Protein AF-A0A7S1E7E6-F1 (afdb_monomer_lite)

InterPro domains:
  IPR008217 Ccc1 family [PF01988] (4-91)

Organism: NCBI:txid33649

pLDDT: mean 84.52, std 9.3, range [54.88, 95.56]

Secondary structure (DSSP, 8-state):
-HHHHHHHHHHHHHHHHHHHHHHHHHHHHHHH-TT--HHHHHHHHHHHHHHHHHHHHHHHHHHTT--HHHHHHHHHHHHHHHHHHHHHHHHHHHHHH--

Radius of gyration: 17.07 Å; chains: 1; bounding box: 40×34×49 Å

Foldseek 3Di:
DVVVVVVVVVVVVVCVVLVCQLVVLLVVVCVVPVPDDPVVSVVSSLVSVLVSQLVVQLVVCVVVVHDSRVSSVVSSVVVVVVVVVVVVVVVVVVVVVVD

Sequence (99 aa):
VAESFREGLIMFSSFAFFGSLPILGYVVFPSLFPQMSDNQLFGCACAVTGCVLFLLGSVKSTLCASNWFTSGVETLLLGGACATVAYTIGQIIKEYVET

Structure (mmCIF, N/CA/C/O backbone):
data_AF-A0A7S1E7E6-F1
#
_entry.id   AF-A0A7S1E7E6-F1
#
loop_
_atom_site.group_PDB
_atom_site.id
_atom_site.type_symbol
_atom_site.label_atom_id
_atom_site.label_alt_id
_atom_site.label_comp_id
_atom_site.label_asym_id
_atom_site.label_entity_id
_atom_site.label_seq_id
_atom_site.pdbx_PDB_ins_code
_atom_site.Cartn_x
_atom_site.Cartn_y
_atom_site.Cartn_z
_atom_site.occupancy
_atom_site.B_iso_or_equiv
_atom_site.auth_seq_id
_atom_site.auth_comp_id
_atom_site.auth_asym_id
_atom_site.auth_atom_id
_atom_site.pdbx_PDB_model_num
ATOM 1 N N . VAL A 1 1 ? -6.099 -18.067 25.131 1.00 64.44 1 VAL A N 1
ATOM 2 C CA . VAL A 1 1 ? -5.661 -18.743 23.882 1.00 64.44 1 VAL A CA 1
ATOM 3 C C . VAL A 1 1 ? -6.728 -18.666 22.794 1.00 64.44 1 VAL A C 1
ATOM 5 O O . VAL A 1 1 ? -6.410 -18.179 21.720 1.00 64.44 1 VAL A O 1
ATOM 8 N N . ALA A 1 2 ? -7.983 -19.064 23.062 1.00 73.94 2 ALA A N 1
ATOM 9 C CA . ALA A 1 2 ? -9.079 -18.952 22.085 1.00 73.94 2 ALA A CA 1
ATOM 10 C C . ALA A 1 2 ? -9.339 -17.502 21.615 1.00 73.94 2 ALA A C 1
ATOM 12 O O . ALA A 1 2 ? -9.427 -17.259 20.416 1.00 73.94 2 ALA A O 1
ATOM 13 N N . GLU A 1 3 ? -9.356 -16.539 22.544 1.00 81.81 3 GLU A N 1
ATOM 14 C CA . GLU A 1 3 ? -9.510 -15.104 22.23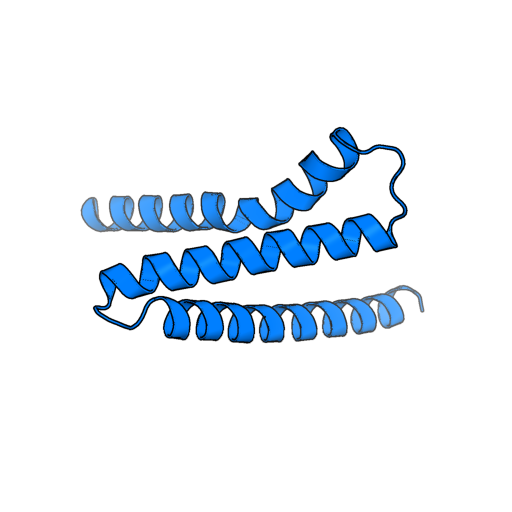7 1.00 81.81 3 GLU A CA 1
ATOM 15 C C . GLU A 1 3 ? -8.380 -14.581 21.325 1.00 81.81 3 GLU A C 1
ATOM 17 O O . GLU A 1 3 ? -8.633 -13.974 20.288 1.00 81.81 3 GLU A O 1
ATOM 22 N N . SER A 1 4 ? -7.125 -14.917 21.643 1.00 89.62 4 SER A N 1
ATOM 23 C CA . SER A 1 4 ? -5.944 -14.489 20.877 1.00 89.62 4 SER A CA 1
ATOM 24 C C . SER A 1 4 ? -5.907 -15.073 19.461 1.00 89.62 4 SER A C 1
ATOM 26 O O . SER A 1 4 ? -5.464 -14.411 18.526 1.00 89.62 4 SER A O 1
ATOM 28 N N . PHE A 1 5 ? -6.387 -16.308 19.281 1.00 93.06 5 PHE A N 1
ATOM 29 C CA . PHE A 1 5 ? -6.474 -16.926 17.958 1.00 93.06 5 PHE A CA 1
ATOM 30 C C . PHE A 1 5 ? -7.487 -16.200 17.064 1.00 93.06 5 PHE A C 1
ATOM 32 O O . PHE A 1 5 ? -7.226 -15.971 15.883 1.00 93.06 5 PHE A O 1
ATOM 39 N N . ARG A 1 6 ? -8.623 -15.782 17.636 1.00 92.19 6 ARG A N 1
ATOM 40 C CA . ARG A 1 6 ? -9.646 -15.009 16.925 1.00 92.19 6 ARG A CA 1
ATOM 41 C C . ARG A 1 6 ? -9.116 -13.646 16.482 1.00 92.19 6 ARG A C 1
ATOM 43 O O . ARG A 1 6 ? -9.302 -13.282 15.324 1.00 92.19 6 ARG A O 1
ATOM 50 N N . GLU A 1 7 ? -8.433 -12.919 17.362 1.00 93.00 7 GLU A N 1
ATOM 51 C CA . GLU A 1 7 ? -7.823 -11.626 17.018 1.00 93.00 7 GLU A CA 1
ATOM 52 C C . GLU A 1 7 ? -6.757 -11.763 15.925 1.00 93.00 7 GLU A C 1
ATOM 54 O O . GLU A 1 7 ? -6.766 -11.002 14.955 1.00 93.00 7 GLU A O 1
ATOM 59 N N . GLY A 1 8 ? -5.892 -12.779 16.028 1.00 93.62 8 GLY A N 1
ATOM 60 C CA . GLY A 1 8 ? -4.889 -13.073 15.006 1.00 93.62 8 GLY A CA 1
ATOM 61 C C . GLY A 1 8 ? -5.512 -13.354 13.636 1.00 93.62 8 GLY A C 1
ATOM 62 O O . GLY A 1 8 ? -5.063 -12.804 12.629 1.00 93.62 8 GLY A O 1
ATOM 63 N N . LEU A 1 9 ? -6.592 -14.141 13.5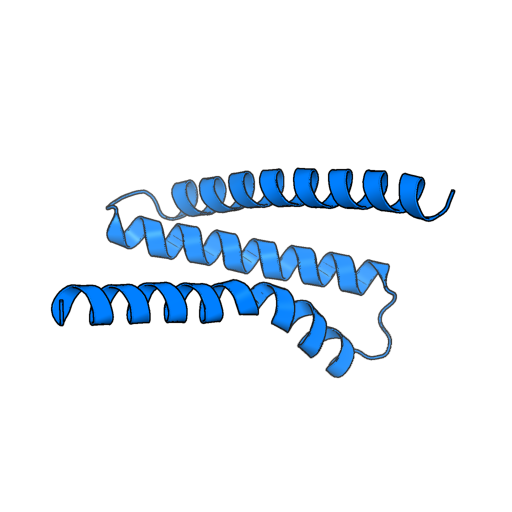94 1.00 94.81 9 LEU A N 1
ATOM 64 C CA . LEU A 1 9 ? -7.312 -14.438 12.355 1.00 94.81 9 LEU A CA 1
ATOM 65 C C . LEU A 1 9 ? -7.944 -13.181 11.734 1.00 94.81 9 LEU A C 1
ATOM 67 O O . LEU A 1 9 ? -7.899 -13.013 10.514 1.00 94.81 9 LEU A O 1
ATOM 71 N N . ILE A 1 10 ? -8.498 -12.283 12.556 1.00 93.69 10 ILE A N 1
ATOM 72 C CA . ILE A 1 10 ? -9.094 -11.017 12.099 1.00 93.69 10 ILE A CA 1
ATOM 73 C C . ILE A 1 10 ? -8.021 -10.087 11.520 1.00 93.69 10 ILE A C 1
ATOM 75 O O . ILE A 1 10 ? -8.213 -9.537 10.433 1.00 93.69 10 ILE A O 1
ATOM 79 N N . MET A 1 11 ? -6.884 -9.938 12.205 1.00 92.38 11 MET A N 1
ATOM 80 C CA . MET A 1 11 ? -5.753 -9.123 11.746 1.00 92.38 11 MET A CA 1
ATOM 81 C C . MET A 1 11 ? -5.169 -9.650 10.434 1.00 92.38 11 MET A C 1
ATOM 83 O O . MET A 1 11 ? -4.984 -8.881 9.491 1.00 92.38 11 MET A O 1
ATOM 87 N N . PHE A 1 12 ? -4.936 -10.962 10.348 1.00 93.56 12 PHE A N 1
ATOM 88 C CA . PHE A 1 12 ? -4.436 -11.605 9.135 1.00 93.56 12 PHE A CA 1
ATOM 89 C C . PHE A 1 12 ? -5.397 -11.417 7.958 1.00 93.56 12 PHE A C 1
ATOM 91 O O . PHE A 1 12 ? -4.982 -10.983 6.885 1.00 93.56 12 PHE A O 1
ATOM 98 N N . SER A 1 13 ? -6.689 -11.684 8.168 1.00 93.81 13 SER A N 1
ATOM 99 C CA . SER A 1 13 ? -7.701 -11.572 7.111 1.00 93.81 13 SER A CA 1
ATOM 100 C C . SER A 1 13 ? -7.860 -10.128 6.633 1.00 93.81 13 SER A C 1
ATOM 102 O O . SER A 1 13 ? -7.949 -9.882 5.432 1.00 93.81 13 SER A O 1
ATOM 104 N N . SER A 1 14 ? -7.831 -9.164 7.558 1.00 90.81 14 SER A N 1
ATOM 105 C CA . SER A 1 14 ? -7.874 -7.736 7.227 1.00 90.81 14 SER A CA 1
ATOM 106 C C . SER A 1 14 ? -6.645 -7.322 6.417 1.00 90.81 14 SER A C 1
ATOM 108 O O . SER A 1 14 ? -6.785 -6.678 5.380 1.00 90.81 14 SER A O 1
ATOM 110 N N . PHE A 1 15 ? -5.445 -7.733 6.839 1.00 88.56 15 PHE A N 1
ATOM 111 C CA . PHE A 1 15 ? -4.211 -7.434 6.115 1.00 88.56 15 PHE A CA 1
ATOM 112 C C . PHE A 1 15 ? -4.201 -8.051 4.712 1.00 88.56 15 PHE A C 1
ATOM 114 O O . PHE A 1 15 ? -3.872 -7.365 3.750 1.00 88.56 15 PHE A O 1
ATOM 121 N N . ALA A 1 16 ? -4.611 -9.315 4.575 1.00 90.94 16 ALA A N 1
ATOM 122 C CA . ALA A 1 16 ? -4.687 -9.993 3.285 1.00 90.94 16 ALA A CA 1
ATOM 123 C C . ALA A 1 16 ? -5.688 -9.310 2.340 1.00 90.94 16 ALA A C 1
ATOM 125 O O . ALA A 1 16 ? -5.369 -9.055 1.180 1.00 90.94 16 ALA A O 1
ATO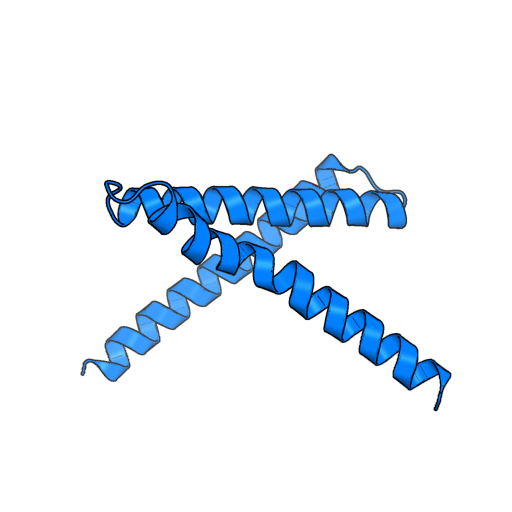M 126 N N . PHE A 1 17 ? -6.878 -8.959 2.839 1.00 88.94 17 PHE A N 1
ATOM 127 C CA . PHE A 1 17 ? -7.905 -8.298 2.039 1.00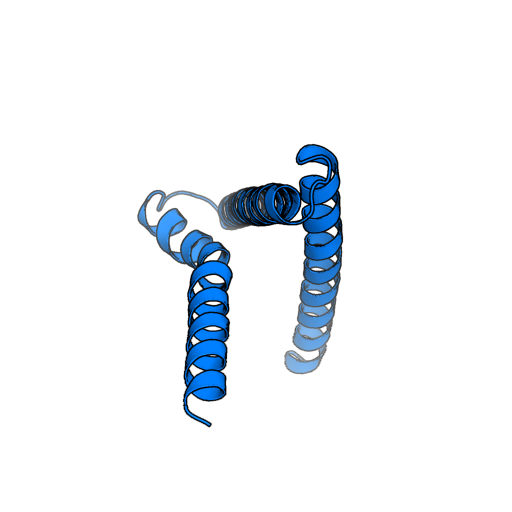 88.94 17 PHE A CA 1
ATOM 128 C C . PHE A 1 17 ? -7.464 -6.897 1.599 1.00 88.94 17 PHE A C 1
ATOM 130 O O . PHE A 1 17 ? -7.378 -6.626 0.401 1.00 88.94 17 PHE A O 1
ATOM 137 N N . PHE A 1 18 ? -7.108 -6.020 2.542 1.00 84.19 18 PHE A N 1
ATOM 138 C CA . PHE A 1 18 ? -6.716 -4.645 2.222 1.00 84.19 18 PHE A CA 1
ATOM 139 C C . PHE A 1 18 ? -5.377 -4.564 1.476 1.00 84.19 18 PHE A C 1
ATOM 141 O O . PHE A 1 18 ? -5.228 -3.725 0.590 1.00 84.19 18 PHE A O 1
ATOM 148 N N . GLY A 1 19 ? -4.430 -5.460 1.765 1.00 83.38 19 GLY A N 1
ATOM 149 C CA . GLY A 1 19 ? -3.152 -5.564 1.058 1.00 83.38 19 GLY A CA 1
ATOM 150 C C . GLY A 1 19 ? -3.277 -6.103 -0.370 1.00 83.38 19 GLY A C 1
ATOM 151 O O . GLY A 1 19 ? -2.416 -5.826 -1.201 1.00 83.38 19 GLY A O 1
ATOM 152 N N . SER A 1 20 ? -4.360 -6.820 -0.691 1.00 85.00 20 SER A N 1
ATOM 153 C CA . SER A 1 20 ? -4.624 -7.296 -2.055 1.00 85.00 20 SER A CA 1
ATOM 154 C C . SER A 1 20 ? -5.208 -6.224 -2.985 1.00 85.00 20 SER A C 1
ATOM 156 O O . SER A 1 20 ? -5.081 -6.353 -4.201 1.00 85.00 20 SER A O 1
ATOM 158 N N . LEU A 1 21 ? -5.804 -5.149 -2.450 1.00 82.12 21 LEU A N 1
ATOM 159 C CA . LEU A 1 21 ? -6.453 -4.101 -3.253 1.00 82.12 21 LEU A CA 1
ATOM 160 C C . LEU A 1 21 ? -5.502 -3.401 -4.249 1.00 82.12 21 LEU A C 1
ATOM 162 O O . LEU A 1 21 ? -5.887 -3.259 -5.411 1.00 82.12 21 LEU A O 1
ATOM 166 N N . PRO A 1 22 ? -4.264 -3.010 -3.878 1.00 73.69 22 PRO A N 1
ATOM 167 C CA . PRO A 1 22 ? -3.309 -2.449 -4.839 1.00 73.69 22 PRO A CA 1
ATOM 168 C C . PRO A 1 22 ? -2.902 -3.457 -5.924 1.00 73.69 22 PRO A C 1
ATOM 170 O O . PRO A 1 22 ? -2.776 -3.098 -7.092 1.00 73.69 22 PRO A O 1
ATOM 173 N N . ILE A 1 23 ? -2.748 -4.734 -5.552 1.00 76.69 23 ILE A N 1
ATOM 174 C CA . ILE A 1 23 ? -2.349 -5.818 -6.464 1.00 76.69 23 ILE A CA 1
ATOM 175 C C . ILE A 1 23 ? -3.466 -6.113 -7.470 1.00 76.69 23 ILE A C 1
ATOM 177 O O . ILE A 1 23 ? -3.199 -6.294 -8.656 1.00 76.69 23 ILE A O 1
ATOM 181 N N . LEU A 1 24 ? -4.726 -6.091 -7.025 1.00 74.50 24 LEU A N 1
ATOM 182 C CA . LEU A 1 24 ? -5.894 -6.214 -7.896 1.00 74.50 24 LEU A CA 1
ATOM 183 C C . LEU A 1 24 ? -5.929 -5.114 -8.961 1.00 74.50 24 LEU A C 1
ATOM 185 O O . LEU A 1 24 ? -6.319 -5.394 -10.091 1.00 74.50 24 LEU A O 1
ATOM 189 N N . GLY A 1 25 ? -5.447 -3.906 -8.652 1.00 73.50 25 GLY A N 1
ATOM 190 C CA . GLY A 1 25 ? -5.244 -2.855 -9.651 1.00 73.50 25 GLY A CA 1
ATOM 191 C C . GLY A 1 25 ? -4.354 -3.317 -10.814 1.00 73.50 25 GLY A C 1
ATOM 192 O O . GLY A 1 25 ? -4.676 -3.098 -11.975 1.00 73.50 25 GLY A O 1
ATOM 193 N N . TYR A 1 26 ? -3.287 -4.059 -10.535 1.00 70.00 26 TYR A N 1
ATOM 194 C CA . TYR A 1 26 ? -2.398 -4.579 -11.575 1.00 70.00 26 TYR A CA 1
ATOM 195 C C . TYR A 1 26 ? -2.942 -5.802 -12.327 1.00 70.00 26 TYR A C 1
ATOM 197 O O . TYR A 1 26 ? -2.457 -6.104 -13.410 1.00 70.00 26 TYR A O 1
ATOM 205 N N . VAL A 1 27 ? -3.943 -6.506 -11.792 1.00 74.12 27 VAL A N 1
ATOM 206 C CA . VAL A 1 27 ? -4.541 -7.695 -12.432 1.00 74.12 27 VAL A CA 1
ATOM 207 C C . VAL A 1 27 ? -5.786 -7.334 -13.250 1.00 74.12 27 VAL A C 1
ATOM 209 O O . VAL A 1 27 ? -5.992 -7.847 -14.352 1.00 74.12 27 VAL A O 1
ATOM 212 N N . VAL A 1 28 ? -6.620 -6.433 -12.728 1.00 71.44 28 VAL A N 1
ATOM 213 C CA . VAL A 1 28 ? -7.930 -6.080 -13.300 1.00 71.44 28 VAL A CA 1
ATOM 214 C C . VAL A 1 28 ? -7.809 -5.039 -14.416 1.00 71.44 28 VAL A C 1
ATOM 216 O O . VAL A 1 28 ? -8.512 -5.121 -15.419 1.00 71.44 28 VAL A O 1
ATOM 219 N N . PHE A 1 29 ? -6.900 -4.068 -14.299 1.00 68.56 29 PHE A N 1
ATOM 220 C CA . PHE A 1 29 ? -6.752 -3.035 -15.330 1.00 68.56 29 PHE A CA 1
ATOM 221 C C . PHE A 1 29 ? -6.221 -3.550 -16.677 1.00 68.56 29 PHE A C 1
ATOM 223 O O . PHE A 1 29 ? -6.836 -3.216 -17.691 1.00 68.56 29 PHE A O 1
ATOM 230 N N . PRO A 1 30 ? -5.167 -4.387 -16.748 1.00 67.75 30 PRO A N 1
ATOM 231 C CA . PRO A 1 30 ? -4.717 -4.922 -18.035 1.00 67.75 30 PRO A CA 1
ATOM 232 C C . PRO A 1 30 ? -5.713 -5.902 -18.669 1.00 67.75 30 PRO A C 1
ATOM 234 O O . PRO A 1 30 ? -5.735 -6.038 -19.889 1.00 67.75 30 PRO A O 1
ATOM 237 N N . SER A 1 31 ? -6.569 -6.554 -17.874 1.00 66.81 31 SER A N 1
ATOM 238 C CA . SER A 1 31 ? -7.624 -7.435 -18.396 1.00 66.81 31 SER A CA 1
ATOM 239 C C . SER A 1 31 ? -8.837 -6.669 -18.944 1.00 66.81 31 SER A C 1
ATOM 241 O O . SER A 1 31 ? -9.482 -7.151 -19.873 1.00 66.81 31 SER A O 1
ATOM 243 N N . LEU A 1 32 ? -9.124 -5.464 -18.437 1.00 66.25 32 LEU A N 1
ATOM 244 C CA . LEU A 1 32 ? -10.182 -4.585 -18.957 1.00 66.25 32 LEU A CA 1
ATOM 245 C C . LEU A 1 32 ? -9.712 -3.670 -20.101 1.00 66.25 32 LEU A C 1
ATOM 247 O O . LEU A 1 32 ? -10.509 -3.333 -20.975 1.00 66.25 32 LEU A O 1
ATOM 251 N N . PHE A 1 33 ? -8.433 -3.280 -20.118 1.00 66.19 33 PHE A N 1
ATOM 252 C CA . PHE A 1 33 ? -7.869 -2.345 -21.099 1.00 66.19 33 PHE A CA 1
ATOM 253 C C . PHE A 1 33 ? -6.571 -2.881 -21.734 1.00 66.19 33 PHE A C 1
ATOM 255 O O . PHE A 1 33 ? -5.485 -2.373 -21.452 1.00 66.19 33 PHE A O 1
ATOM 262 N N . PRO A 1 34 ? -6.663 -3.863 -22.649 1.00 65.31 34 PRO A N 1
ATOM 263 C CA . PRO A 1 34 ? -5.496 -4.513 -23.259 1.00 65.31 34 PRO A CA 1
ATOM 264 C C . PRO A 1 34 ? -4.668 -3.627 -24.215 1.00 65.31 34 PRO A C 1
ATOM 266 O O . PRO A 1 34 ? -3.651 -4.081 -24.726 1.00 65.31 34 PRO A O 1
ATOM 269 N N . GLN A 1 35 ? -5.082 -2.382 -24.487 1.00 64.94 35 GLN A N 1
ATOM 270 C CA . GLN A 1 35 ? -4.386 -1.449 -25.394 1.00 64.94 35 GLN A CA 1
ATOM 271 C C . GLN A 1 35 ? -3.610 -0.322 -24.684 1.00 64.94 35 GLN A C 1
ATOM 273 O O . GLN A 1 35 ? -3.095 0.570 -25.357 1.00 64.94 35 GLN A O 1
ATOM 278 N N . MET A 1 36 ? -3.532 -0.309 -23.348 1.00 64.06 36 MET A N 1
ATOM 279 C CA . MET A 1 36 ? -2.801 0.745 -22.631 1.00 64.06 36 MET A CA 1
ATOM 280 C C . MET A 1 36 ? -1.293 0.481 -22.577 1.00 64.06 36 MET A C 1
ATOM 282 O O . MET A 1 36 ? -0.856 -0.638 -22.331 1.00 64.06 36 MET A O 1
ATOM 286 N N . SER A 1 37 ? -0.502 1.539 -22.771 1.00 75.44 37 SER A N 1
ATOM 287 C CA . SER A 1 37 ? 0.955 1.512 -22.585 1.00 75.44 37 SER A CA 1
ATOM 288 C C . SER A 1 37 ? 1.319 1.321 -21.105 1.00 75.44 37 SER A C 1
ATOM 290 O O . SER A 1 37 ? 0.608 1.822 -20.230 1.00 75.44 37 SER A O 1
ATOM 292 N N . ASP A 1 38 ? 2.458 0.680 -20.818 1.00 73.88 38 ASP A N 1
ATOM 293 C CA . ASP A 1 38 ? 2.965 0.424 -19.456 1.00 73.88 38 ASP A CA 1
ATOM 294 C C . ASP A 1 38 ? 2.958 1.673 -18.555 1.00 73.88 38 ASP A C 1
ATOM 296 O O . ASP A 1 38 ? 2.604 1.607 -17.378 1.00 73.88 38 ASP A O 1
ATOM 300 N N . ASN A 1 39 ? 3.261 2.846 -19.124 1.00 77.50 39 ASN A N 1
ATOM 301 C CA . ASN A 1 39 ? 3.245 4.122 -18.401 1.00 77.50 39 ASN A CA 1
ATOM 302 C C . ASN A 1 39 ? 1.836 4.530 -17.938 1.00 77.50 39 ASN A C 1
ATOM 304 O O . ASN A 1 39 ? 1.663 5.076 -16.847 1.00 77.50 39 ASN A O 1
ATOM 308 N N . GLN A 1 40 ? 0.818 4.271 -18.762 1.00 78.25 40 GLN A N 1
ATOM 309 C CA . GLN A 1 40 ? -0.577 4.564 -18.423 1.00 78.25 40 GLN A CA 1
ATOM 310 C C . GLN A 1 40 ? -1.094 3.587 -17.366 1.00 78.25 40 GLN A C 1
ATOM 312 O O . GLN A 1 40 ? -1.812 3.991 -16.450 1.00 78.25 40 GLN A O 1
ATOM 317 N N . LEU A 1 41 ? -0.677 2.322 -17.459 1.00 77.62 41 LEU A N 1
ATOM 318 C CA . LEU A 1 41 ? -1.025 1.285 -16.496 1.00 77.62 41 LEU A CA 1
ATOM 319 C C . LEU A 1 41 ? -0.444 1.598 -15.109 1.00 77.62 41 LEU A C 1
ATOM 321 O O . LEU A 1 41 ? -1.162 1.546 -14.110 1.00 77.62 41 LEU A O 1
ATOM 325 N N . PHE A 1 42 ? 0.822 2.026 -15.060 1.00 80.44 42 PHE A N 1
ATOM 326 C CA . PHE A 1 42 ? 1.473 2.482 -13.833 1.00 80.44 42 PHE A CA 1
ATOM 327 C C . PHE A 1 42 ? 0.761 3.695 -13.218 1.00 80.44 42 PHE A C 1
ATOM 329 O O . PHE A 1 42 ? 0.447 3.687 -12.028 1.00 80.44 42 PHE A O 1
ATOM 336 N N . GLY A 1 43 ? 0.429 4.708 -14.028 1.00 83.12 43 GLY A N 1
ATOM 337 C CA . GLY A 1 43 ? -0.309 5.884 -13.557 1.00 83.12 43 GLY A CA 1
ATOM 338 C C . GLY A 1 43 ? -1.681 5.531 -12.973 1.00 83.12 43 GLY A C 1
ATOM 339 O O . GLY A 1 43 ? -2.067 6.049 -11.923 1.00 83.12 43 GLY A O 1
ATOM 340 N N . CYS A 1 44 ? -2.396 4.599 -13.604 1.00 81.44 44 CYS A N 1
ATOM 341 C CA . CYS A 1 44 ? -3.682 4.125 -13.109 1.00 81.44 44 CYS A CA 1
ATOM 342 C C . CYS A 1 44 ? -3.541 3.346 -11.791 1.00 81.44 44 CYS A C 1
ATOM 344 O O . CYS A 1 44 ? -4.275 3.608 -10.837 1.00 81.44 44 CYS A O 1
ATOM 346 N N . ALA A 1 45 ? -2.543 2.463 -11.688 1.00 80.81 45 ALA A N 1
ATOM 347 C CA . ALA A 1 45 ? -2.243 1.733 -10.458 1.00 80.81 45 ALA A CA 1
ATOM 348 C C . ALA A 1 45 ? -1.891 2.679 -9.293 1.00 80.81 45 ALA A C 1
ATOM 350 O O . ALA A 1 45 ? -2.367 2.482 -8.171 1.00 80.81 45 ALA A O 1
ATOM 351 N N . CYS A 1 46 ? -1.124 3.744 -9.552 1.00 85.25 46 CYS A N 1
ATOM 352 C CA . CYS A 1 46 ? -0.848 4.790 -8.566 1.00 85.25 46 CYS A CA 1
ATOM 353 C C . CYS A 1 46 ? -2.126 5.508 -8.113 1.00 85.25 46 CYS A C 1
ATOM 355 O O . CYS A 1 46 ? -2.317 5.696 -6.911 1.00 85.25 46 CYS A O 1
ATOM 357 N N . ALA A 1 47 ? -3.018 5.869 -9.041 1.00 87.38 47 ALA A N 1
ATOM 358 C CA . ALA A 1 47 ? -4.283 6.527 -8.713 1.00 87.38 47 ALA A CA 1
ATOM 359 C C . ALA A 1 47 ? -5.186 5.634 -7.846 1.00 87.38 47 ALA A C 1
ATOM 361 O O . ALA A 1 47 ? -5.691 6.078 -6.816 1.00 87.38 47 ALA A O 1
ATOM 362 N N . VAL A 1 48 ? -5.326 4.356 -8.210 1.00 85.19 48 VAL A N 1
ATOM 363 C CA . VAL A 1 48 ? -6.105 3.369 -7.444 1.00 85.19 48 VAL A CA 1
ATOM 364 C C . VAL A 1 48 ? -5.520 3.179 -6.049 1.00 85.19 48 VAL A C 1
ATOM 366 O O . VAL A 1 48 ? -6.252 3.237 -5.064 1.00 85.19 48 VAL A O 1
ATOM 369 N N . THR A 1 49 ? -4.200 3.015 -5.946 1.00 88.00 49 THR A N 1
ATOM 370 C CA . THR A 1 49 ? -3.513 2.873 -4.655 1.00 88.00 49 THR A CA 1
ATOM 371 C C . THR A 1 49 ? -3.715 4.114 -3.789 1.00 88.00 49 THR A C 1
ATOM 373 O O . THR A 1 49 ? -4.024 3.992 -2.605 1.00 88.00 49 THR A O 1
ATOM 376 N N . GLY A 1 50 ? -3.623 5.309 -4.378 1.00 89.38 50 GLY A N 1
ATOM 377 C CA . GLY A 1 50 ? -3.901 6.565 -3.687 1.00 89.38 50 GLY A CA 1
ATOM 378 C C . GLY A 1 50 ? -5.337 6.644 -3.165 1.00 89.38 50 GLY A C 1
ATOM 379 O O . GLY A 1 50 ? -5.548 6.958 -1.994 1.00 89.38 50 GLY A O 1
ATOM 380 N N . CYS A 1 51 ? -6.327 6.281 -3.987 1.00 89.44 51 CYS A N 1
ATOM 381 C CA . CYS A 1 51 ? -7.723 6.200 -3.556 1.00 89.44 51 CYS A CA 1
ATOM 382 C C . CYS A 1 51 ? -7.916 5.200 -2.408 1.00 89.44 51 CYS A C 1
ATOM 384 O O . CYS A 1 51 ? -8.595 5.520 -1.435 1.00 89.44 51 CYS A O 1
ATOM 386 N N . VAL A 1 52 ? -7.299 4.018 -2.483 1.00 88.25 52 VAL A N 1
ATOM 387 C CA . VAL A 1 52 ? -7.382 2.990 -1.433 1.00 88.25 52 VAL A CA 1
ATOM 388 C C . VAL A 1 52 ? -6.766 3.484 -0.122 1.00 88.25 52 VAL A C 1
ATOM 390 O O . VAL A 1 52 ? -7.399 3.347 0.924 1.00 88.25 52 VAL A O 1
ATOM 393 N N . LEU A 1 53 ? -5.579 4.101 -0.160 1.00 89.56 53 LEU A N 1
ATOM 394 C CA . LEU A 1 53 ? -4.915 4.658 1.027 1.00 89.56 53 LEU A CA 1
ATOM 395 C C . LEU A 1 53 ? -5.728 5.789 1.666 1.00 89.56 53 LEU A C 1
ATOM 397 O O . LEU A 1 53 ? -5.866 5.834 2.889 1.00 89.56 53 LEU A O 1
ATOM 401 N N . PHE A 1 54 ? -6.298 6.674 0.847 1.00 90.88 54 PHE A N 1
ATOM 402 C CA . PHE A 1 54 ? -7.148 7.757 1.330 1.00 90.88 54 PHE A CA 1
ATOM 403 C C . PHE A 1 54 ? -8.429 7.218 1.980 1.00 90.88 54 PHE A C 1
ATOM 405 O O . PHE A 1 54 ? -8.747 7.601 3.104 1.00 90.88 54 PHE A O 1
ATOM 412 N N . LEU A 1 55 ? -9.124 6.281 1.322 1.00 89.44 55 LEU A N 1
ATOM 413 C CA . LEU A 1 55 ? -10.333 5.645 1.856 1.00 89.44 55 LEU A CA 1
ATOM 414 C C . LEU A 1 55 ? -10.051 4.899 3.164 1.00 89.44 55 LEU A C 1
ATOM 416 O O . LEU A 1 55 ? -10.803 5.051 4.124 1.00 89.44 55 LEU A O 1
ATOM 420 N N . LEU A 1 56 ? -8.948 4.149 3.236 1.00 87.56 56 LEU A N 1
ATOM 421 C CA . LEU A 1 56 ? -8.496 3.499 4.469 1.00 87.56 56 LEU A CA 1
ATOM 422 C C . LEU A 1 56 ? -8.266 4.515 5.593 1.00 87.56 56 LEU A C 1
ATOM 424 O O . LEU A 1 56 ? -8.724 4.305 6.717 1.00 87.56 56 LEU A O 1
ATOM 428 N N . GLY A 1 57 ? -7.603 5.633 5.288 1.00 86.81 57 GLY A N 1
ATOM 429 C CA . GLY A 1 57 ? -7.383 6.718 6.243 1.00 86.81 57 GLY A CA 1
ATOM 430 C C . GLY A 1 57 ? -8.679 7.393 6.706 1.00 86.81 57 GLY A C 1
ATOM 431 O O . GLY A 1 57 ? -8.830 7.684 7.893 1.00 86.81 57 GLY A O 1
ATOM 432 N N . SER A 1 58 ? -9.652 7.584 5.811 1.00 88.06 58 SER A N 1
ATOM 433 C CA . SER A 1 58 ? -10.969 8.141 6.151 1.00 88.06 58 SER A CA 1
ATOM 434 C C . SER A 1 58 ? -11.806 7.192 7.015 1.00 88.06 58 SER A C 1
ATOM 436 O O . SER A 1 58 ? -12.405 7.625 7.999 1.00 88.06 58 SER A O 1
ATOM 438 N N . VAL A 1 59 ? -11.811 5.887 6.716 1.00 87.31 59 VAL A N 1
ATOM 439 C CA . VAL A 1 59 ? -12.495 4.881 7.552 1.00 87.31 59 VAL A CA 1
ATOM 440 C C . VAL A 1 59 ? -11.861 4.826 8.943 1.00 87.31 59 VAL A C 1
ATOM 442 O O . VAL A 1 59 ? -12.571 4.852 9.949 1.00 87.31 59 VAL A O 1
ATOM 445 N N . LYS A 1 60 ? -10.522 4.845 9.017 1.00 84.31 60 LYS A N 1
ATOM 446 C CA . LYS A 1 60 ? -9.787 4.922 10.287 1.00 84.31 60 LYS A CA 1
ATOM 447 C C . LYS A 1 60 ? -10.178 6.158 11.104 1.00 84.31 60 LYS A C 1
ATOM 449 O O . LYS A 1 60 ? -10.325 6.056 12.320 1.00 84.31 60 LYS A O 1
ATOM 454 N N . SER A 1 61 ? -10.384 7.310 10.465 1.00 86.31 61 SER A N 1
ATOM 455 C CA . SER A 1 61 ? -10.755 8.551 11.164 1.00 86.31 61 SER A CA 1
ATOM 456 C C . SER A 1 61 ? -12.083 8.431 11.917 1.00 86.31 61 SER A C 1
ATOM 458 O O . SER A 1 61 ? -12.226 9.009 12.995 1.00 86.31 61 SER A O 1
ATOM 460 N N . THR A 1 62 ? -13.033 7.667 11.365 1.00 82.88 62 THR A N 1
ATOM 461 C CA . THR A 1 62 ? -14.367 7.482 11.953 1.00 82.88 62 THR A CA 1
ATOM 462 C C . THR A 1 62 ? -14.273 6.700 13.265 1.00 82.88 62 THR A C 1
ATOM 464 O O . THR A 1 62 ? -15.018 6.969 14.202 1.00 82.88 62 THR A O 1
ATOM 467 N N . LEU A 1 63 ? -13.302 5.787 13.369 1.00 81.75 63 LEU A N 1
ATOM 468 C CA . LEU A 1 63 ? -13.021 5.026 14.589 1.00 81.75 63 LEU A CA 1
ATOM 469 C C . LEU A 1 63 ? -12.261 5.850 15.642 1.00 81.75 63 LEU A C 1
ATOM 471 O O . LEU A 1 63 ? -12.399 5.592 16.834 1.00 81.75 63 LEU A O 1
ATOM 475 N N . CYS A 1 64 ? -11.472 6.842 15.220 1.00 78.81 64 CYS A N 1
ATOM 476 C CA . CYS A 1 64 ? -10.639 7.667 16.104 1.00 78.81 64 CYS A CA 1
ATOM 477 C C . CYS A 1 64 ? -11.217 9.062 16.416 1.00 78.81 64 CYS A C 1
ATOM 479 O O . CYS A 1 64 ? -10.502 9.876 16.994 1.00 78.81 64 CYS A O 1
ATOM 481 N N . ALA A 1 65 ? -12.469 9.359 16.040 1.00 75.44 65 ALA A N 1
ATOM 482 C CA . ALA A 1 65 ? -13.107 10.674 16.222 1.00 75.44 65 ALA A CA 1
ATOM 483 C C . ALA A 1 65 ? -12.271 11.860 15.679 1.00 75.44 65 ALA A C 1
ATOM 485 O O . ALA A 1 65 ? -12.249 12.943 16.261 1.00 75.44 65 ALA A O 1
ATOM 486 N N . SER A 1 66 ? -11.576 11.648 14.556 1.00 79.44 66 SER A N 1
ATOM 487 C CA . SER A 1 66 ? -10.736 12.652 13.889 1.00 79.44 66 SER A CA 1
ATOM 488 C C . SER A 1 66 ? -11.327 13.074 12.539 1.00 79.44 66 SER A C 1
ATOM 490 O O . SER A 1 66 ? -12.139 12.358 11.941 1.00 79.44 66 SER A O 1
ATOM 492 N N . ASN A 1 67 ? -10.893 14.228 12.026 1.00 86.38 67 ASN A N 1
ATOM 493 C CA . ASN A 1 67 ? -11.305 14.746 10.724 1.00 86.38 67 ASN A CA 1
ATOM 494 C C . ASN A 1 67 ? -10.926 13.771 9.595 1.00 86.38 67 ASN A C 1
ATOM 496 O O . ASN A 1 67 ? -9.749 13.538 9.317 1.00 86.38 67 ASN A O 1
ATOM 500 N N . TRP A 1 68 ? -11.944 13.257 8.900 1.00 86.19 68 TRP A N 1
ATOM 501 C CA . TRP A 1 68 ? -11.839 12.274 7.811 1.00 86.19 68 TRP A CA 1
ATOM 502 C C . TRP A 1 68 ? -10.903 12.665 6.676 1.00 86.19 68 TRP A C 1
ATOM 504 O O . TRP A 1 68 ? -10.182 11.814 6.150 1.00 86.19 68 TRP A O 1
ATOM 514 N N . PHE A 1 69 ? -10.878 13.952 6.336 1.00 88.06 69 PHE A N 1
ATOM 515 C CA . PHE A 1 69 ? -10.001 14.470 5.299 1.00 88.06 69 PHE A CA 1
ATOM 516 C C . PHE A 1 69 ? -8.537 14.493 5.756 1.00 88.06 69 PHE A C 1
ATOM 518 O O . PHE A 1 69 ? -7.667 14.009 5.038 1.00 88.06 69 PHE A O 1
ATOM 525 N N . THR A 1 70 ? -8.260 14.979 6.970 1.00 88.19 70 THR A N 1
ATOM 526 C CA . THR A 1 70 ? -6.897 15.049 7.519 1.00 88.19 70 THR A CA 1
ATOM 527 C C . THR A 1 70 ? -6.292 13.657 7.663 1.00 88.19 70 THR A C 1
ATOM 529 O O . THR A 1 70 ? -5.213 13.414 7.134 1.00 88.19 70 THR A O 1
ATOM 532 N N . SER A 1 71 ? -7.014 12.714 8.275 1.00 89.50 71 SER A N 1
ATOM 533 C CA . SER A 1 71 ? -6.514 11.343 8.442 1.00 89.50 71 SER A CA 1
ATOM 534 C C . SER A 1 71 ? -6.363 10.590 7.115 1.00 89.50 71 SER A C 1
ATOM 536 O O . SER A 1 71 ? -5.445 9.779 6.969 1.00 89.50 71 SER A O 1
ATOM 538 N N . GLY A 1 72 ? -7.223 10.873 6.130 1.00 90.19 72 GLY A N 1
ATOM 539 C CA . GLY A 1 72 ? -7.077 10.373 4.761 1.00 90.19 72 GLY A CA 1
ATOM 540 C C . GLY A 1 72 ? -5.785 10.864 4.104 1.00 90.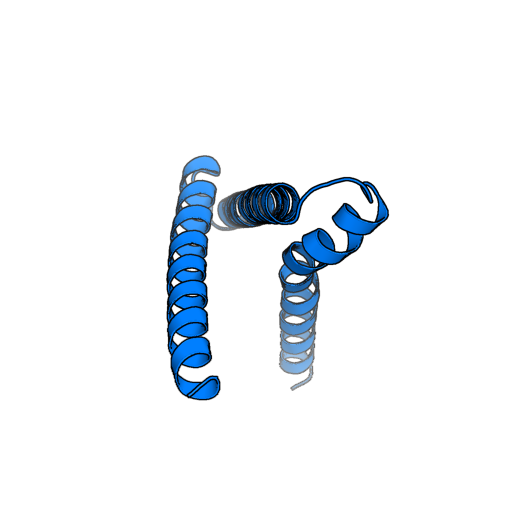19 72 GLY A C 1
ATOM 541 O O . GLY A 1 72 ? -5.001 10.055 3.606 1.00 90.19 72 GLY A O 1
ATOM 542 N N . VAL A 1 73 ? -5.526 12.175 4.156 1.00 93.12 73 VAL A N 1
ATOM 543 C CA . VAL A 1 73 ? -4.307 12.786 3.597 1.00 93.12 73 VAL A CA 1
ATOM 544 C C . VAL A 1 73 ? -3.049 12.316 4.331 1.00 93.12 73 VAL A C 1
ATOM 546 O O . VAL A 1 73 ? -2.071 11.978 3.673 1.00 93.12 73 VAL A O 1
ATOM 549 N N . GLU A 1 74 ? -3.060 12.225 5.663 1.00 92.69 74 GLU A N 1
ATOM 550 C CA . GLU A 1 74 ? -1.926 11.695 6.437 1.00 92.69 74 GLU A CA 1
ATOM 551 C C . GLU A 1 74 ? -1.571 10.267 6.011 1.00 92.69 74 GLU A C 1
ATOM 553 O O . GLU A 1 74 ? -0.404 9.957 5.775 1.00 92.69 74 GLU A O 1
ATOM 558 N N . THR A 1 75 ? -2.583 9.407 5.857 1.00 92.62 75 THR A N 1
ATOM 559 C CA . THR A 1 75 ? -2.386 8.010 5.442 1.00 92.62 75 THR A CA 1
ATOM 560 C C . THR A 1 75 ? -1.872 7.924 4.005 1.00 92.62 75 THR A C 1
ATOM 562 O O . THR A 1 75 ? -0.974 7.132 3.717 1.00 92.62 75 THR A O 1
ATOM 565 N N . LEU A 1 76 ? -2.389 8.771 3.111 1.00 93.19 76 LEU A N 1
ATOM 566 C CA . LEU A 1 76 ? -1.929 8.869 1.729 1.00 93.19 76 LEU A CA 1
ATOM 567 C C . LEU A 1 76 ? -0.466 9.325 1.641 1.00 93.19 76 LEU A C 1
ATOM 569 O O . LEU A 1 76 ? 0.315 8.717 0.914 1.00 93.19 76 LEU A O 1
ATOM 573 N N . LEU A 1 77 ? -0.083 10.367 2.385 1.00 94.81 77 LEU A N 1
ATOM 574 C CA . LEU A 1 77 ? 1.283 10.896 2.388 1.00 94.81 77 LEU A CA 1
ATOM 575 C C . LEU A 1 77 ? 2.275 9.893 2.980 1.00 94.81 77 LEU A C 1
ATOM 577 O O . LEU A 1 77 ? 3.340 9.677 2.404 1.00 94.81 77 LEU A O 1
ATOM 581 N N . LEU A 1 78 ? 1.915 9.245 4.091 1.00 94.06 78 LEU A N 1
ATOM 582 C CA . LEU A 1 78 ? 2.759 8.234 4.722 1.00 94.06 78 LEU A CA 1
ATOM 583 C C . LEU A 1 78 ? 2.945 7.019 3.803 1.00 94.06 78 LEU A C 1
ATOM 585 O O . LEU A 1 78 ? 4.070 6.581 3.577 1.00 94.06 78 LEU A O 1
ATOM 589 N N . GLY A 1 79 ? 1.856 6.515 3.213 1.00 92.06 79 GLY A N 1
ATOM 590 C CA . GLY A 1 79 ? 1.914 5.417 2.249 1.00 92.06 79 GLY A CA 1
ATOM 591 C C . GLY A 1 79 ? 2.693 5.785 0.983 1.00 92.06 79 GLY A C 1
ATOM 592 O O . GLY A 1 79 ? 3.483 4.979 0.497 1.00 92.06 79 GLY A O 1
ATOM 593 N N . GLY A 1 80 ? 2.541 7.018 0.492 1.00 92.75 80 GLY A N 1
ATOM 594 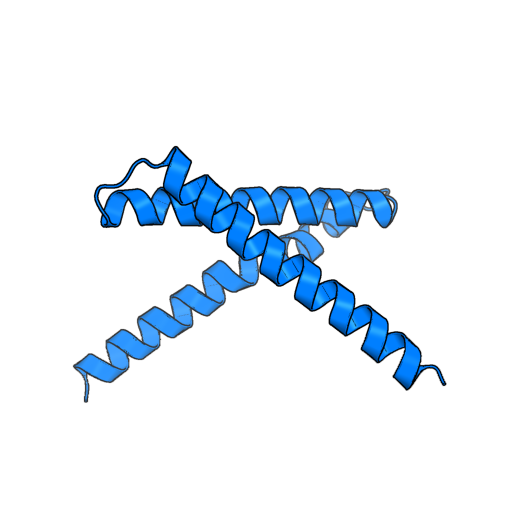C CA . GLY A 1 80 ? 3.318 7.554 -0.625 1.00 92.75 80 GLY A CA 1
ATOM 595 C C . GLY A 1 80 ? 4.817 7.600 -0.329 1.00 92.75 80 GLY A C 1
ATOM 596 O O . GLY A 1 80 ? 5.611 7.153 -1.152 1.00 92.75 80 GLY A O 1
ATOM 597 N N . ALA A 1 81 ? 5.211 8.054 0.864 1.00 95.31 81 ALA A N 1
ATOM 598 C CA . ALA A 1 81 ? 6.606 8.037 1.301 1.00 95.31 81 ALA A CA 1
ATOM 599 C C . ALA A 1 81 ? 7.166 6.607 1.409 1.00 95.31 81 ALA A C 1
ATOM 601 O O . ALA A 1 81 ? 8.291 6.343 0.992 1.00 95.31 81 ALA A O 1
ATOM 602 N N . CYS A 1 82 ? 6.383 5.650 1.913 1.00 93.06 82 CYS A N 1
ATOM 603 C CA . CYS A 1 82 ? 6.793 4.245 1.923 1.00 93.06 82 CYS A CA 1
ATOM 604 C C . CYS A 1 82 ? 6.973 3.689 0.501 1.00 93.06 82 CYS A C 1
ATOM 606 O O . CYS A 1 82 ? 7.937 2.970 0.240 1.00 93.06 82 CYS A O 1
ATOM 608 N N . ALA A 1 83 ? 6.074 4.036 -0.424 1.00 90.94 83 ALA A N 1
ATOM 609 C CA . ALA A 1 83 ? 6.135 3.584 -1.810 1.00 90.94 83 ALA A CA 1
ATOM 610 C C . ALA A 1 83 ? 7.359 4.140 -2.554 1.00 90.94 83 ALA A C 1
ATOM 612 O O . ALA A 1 83 ? 8.020 3.394 -3.276 1.00 90.94 83 ALA A O 1
ATOM 613 N N . THR A 1 84 ? 7.708 5.417 -2.356 1.00 93.00 84 THR A N 1
ATOM 614 C CA . THR A 1 84 ? 8.904 6.012 -2.976 1.00 93.00 84 THR A CA 1
ATOM 615 C C . THR A 1 84 ? 10.187 5.372 -2.457 1.00 93.00 84 THR A C 1
ATOM 617 O O . THR A 1 84 ? 11.075 5.053 -3.250 1.00 93.00 84 THR A O 1
ATOM 620 N N . VAL A 1 85 ? 10.272 5.112 -1.149 1.00 95.56 85 VAL A N 1
ATOM 621 C CA . VAL A 1 85 ? 11.402 4.389 -0.547 1.00 95.56 85 VAL A CA 1
ATOM 622 C C . VAL A 1 85 ? 11.505 2.974 -1.120 1.00 95.56 85 VAL A C 1
ATOM 624 O O . VAL A 1 85 ? 12.576 2.584 -1.581 1.00 95.56 85 VAL A O 1
ATOM 627 N N . ALA A 1 86 ? 10.400 2.226 -1.168 1.00 92.94 86 ALA A N 1
ATOM 628 C CA . ALA A 1 86 ? 10.379 0.872 -1.718 1.00 92.94 86 ALA A CA 1
ATOM 629 C C . ALA A 1 86 ? 10.797 0.832 -3.199 1.00 92.94 86 ALA A C 1
ATOM 631 O O . ALA A 1 86 ? 11.599 -0.017 -3.587 1.00 92.94 86 ALA A O 1
ATOM 632 N N . TYR A 1 87 ? 10.310 1.774 -4.015 1.00 90.06 87 TYR A N 1
ATOM 633 C CA . TYR A 1 87 ? 10.676 1.875 -5.429 1.00 90.06 87 TYR A CA 1
ATOM 634 C C . TYR A 1 87 ? 12.165 2.188 -5.614 1.00 90.06 87 TYR A C 1
ATOM 636 O O . TYR A 1 87 ? 12.834 1.558 -6.432 1.00 90.06 87 TYR A O 1
ATOM 644 N N . THR A 1 88 ? 12.698 3.123 -4.824 1.00 93.56 88 THR A N 1
ATOM 645 C CA . THR A 1 88 ? 14.111 3.525 -4.900 1.00 93.56 88 THR A CA 1
ATOM 646 C C . THR A 1 88 ? 15.027 2.365 -4.522 1.00 93.56 88 THR A C 1
ATOM 648 O O . THR A 1 88 ? 15.971 2.068 -5.246 1.00 93.56 88 THR A O 1
ATOM 651 N N . ILE A 1 89 ? 14.716 1.653 -3.434 1.00 94.38 89 ILE A N 1
ATOM 652 C CA . ILE A 1 89 ? 15.470 0.460 -3.027 1.00 94.38 89 ILE A CA 1
ATOM 653 C C . ILE A 1 89 ? 15.395 -0.621 -4.114 1.00 94.38 89 ILE A C 1
ATOM 655 O O . ILE A 1 89 ? 16.409 -1.234 -4.435 1.00 94.38 89 ILE A O 1
ATOM 659 N N . GLY A 1 90 ? 14.224 -0.825 -4.725 1.00 91.56 90 GLY A N 1
ATOM 660 C CA . GLY A 1 90 ? 14.061 -1.766 -5.835 1.00 91.56 90 GLY A CA 1
ATOM 661 C C . GLY A 1 90 ? 14.942 -1.436 -7.045 1.00 91.56 90 GLY A C 1
ATOM 662 O O . GLY A 1 90 ? 15.539 -2.342 -7.622 1.00 91.56 90 GLY A O 1
ATOM 663 N N . GLN A 1 91 ? 15.074 -0.153 -7.399 1.00 91.69 91 GLN A N 1
ATOM 664 C CA . GLN A 1 91 ? 15.972 0.297 -8.472 1.00 91.69 91 GLN A CA 1
ATOM 665 C C . GLN A 1 91 ? 17.442 0.024 -8.140 1.00 91.69 91 GLN A C 1
ATOM 667 O O . GLN A 1 91 ? 18.153 -0.536 -8.967 1.00 91.69 91 GLN A O 1
ATOM 672 N N . ILE A 1 92 ? 17.868 0.343 -6.915 1.00 93.75 92 ILE A N 1
ATOM 673 C CA . ILE A 1 92 ? 19.241 0.097 -6.456 1.00 93.75 92 ILE A CA 1
ATOM 674 C C . ILE A 1 92 ? 19.574 -1.399 -6.531 1.00 93.75 92 ILE A C 1
ATOM 676 O O . ILE A 1 92 ? 20.617 -1.784 -7.047 1.00 93.75 92 ILE A O 1
ATOM 680 N N . ILE A 1 93 ? 18.678 -2.265 -6.049 1.00 93.56 93 ILE A N 1
ATOM 681 C CA . ILE A 1 93 ? 18.887 -3.720 -6.096 1.00 93.56 93 ILE A CA 1
ATOM 682 C C . ILE A 1 93 ? 18.965 -4.215 -7.542 1.00 93.56 93 ILE A C 1
ATOM 684 O O . ILE A 1 93 ? 19.802 -5.063 -7.843 1.00 93.56 93 ILE A O 1
ATOM 688 N N . LYS A 1 94 ? 18.117 -3.693 -8.436 1.00 91.62 94 LYS A N 1
ATOM 689 C CA . LYS A 1 94 ? 18.141 -4.059 -9.855 1.00 91.62 94 LYS A CA 1
ATOM 690 C C . LYS A 1 94 ? 19.508 -3.766 -10.483 1.00 91.62 94 LYS A C 1
ATOM 692 O O . LYS A 1 94 ? 20.053 -4.638 -11.148 1.00 91.62 94 LYS A O 1
ATOM 697 N N . GLU A 1 95 ? 20.079 -2.597 -10.200 1.00 91.38 95 GLU A N 1
ATOM 698 C CA . GLU A 1 95 ? 21.410 -2.206 -10.676 1.00 91.38 95 GLU A CA 1
ATOM 699 C C . GLU A 1 95 ? 22.515 -3.161 -10.183 1.00 91.38 95 GLU A C 1
ATOM 701 O O . GLU A 1 95 ? 23.369 -3.575 -10.965 1.00 91.38 95 GLU A O 1
ATOM 706 N N . TYR A 1 96 ? 22.462 -3.592 -8.916 1.00 88.25 96 TYR A N 1
ATOM 707 C CA . TYR A 1 96 ? 23.432 -4.548 -8.362 1.00 88.25 96 TYR A CA 1
ATOM 708 C C . TYR A 1 96 ? 23.288 -5.982 -8.889 1.00 88.25 96 TYR A C 1
ATOM 710 O O . TYR A 1 96 ? 24.274 -6.710 -8.907 1.00 88.25 96 TYR A O 1
ATOM 718 N N . VAL A 1 97 ? 22.079 -6.416 -9.256 1.00 89.50 97 VAL A N 1
ATOM 719 C CA . VAL A 1 97 ? 21.820 -7.783 -9.749 1.00 89.50 97 VAL A CA 1
ATOM 720 C C . VAL A 1 97 ? 22.116 -7.923 -11.246 1.00 89.50 97 VAL A C 1
ATOM 722 O O . VAL A 1 97 ? 22.460 -9.012 -11.694 1.00 89.50 97 VAL A O 1
ATOM 725 N N . GLU A 1 98 ? 21.978 -6.846 -12.023 1.00 70.81 98 GLU A N 1
ATOM 726 C CA . GLU A 1 98 ? 22.298 -6.825 -13.460 1.00 70.81 98 GLU A CA 1
ATOM 727 C C . GLU A 1 98 ? 23.798 -6.591 -13.761 1.00 70.81 98 GLU A C 1
ATOM 729 O O . GLU A 1 98 ? 24.172 -6.573 -14.935 1.00 70.81 98 GLU A O 1
ATOM 734 N N . THR A 1 99 ? 24.650 -6.442 -12.733 1.00 54.88 99 THR A N 1
ATOM 735 C CA . THR A 1 99 ? 26.124 -6.349 -12.846 1.00 54.88 99 THR A CA 1
ATOM 736 C C . THR A 1 99 ? 26.784 -7.713 -12.662 1.00 54.88 99 THR A C 1
ATOM 738 O O . THR A 1 99 ? 27.699 -8.036 -13.455 1.00 54.88 99 THR A O 1
#